Protein AF-A0A965DLX9-F1 (afdb_monomer_lite)

Foldseek 3Di:
DVVVVVVVVCVVCVVVVVVVVVVCVVDDDDPVGCPVVVVVVVVVVVV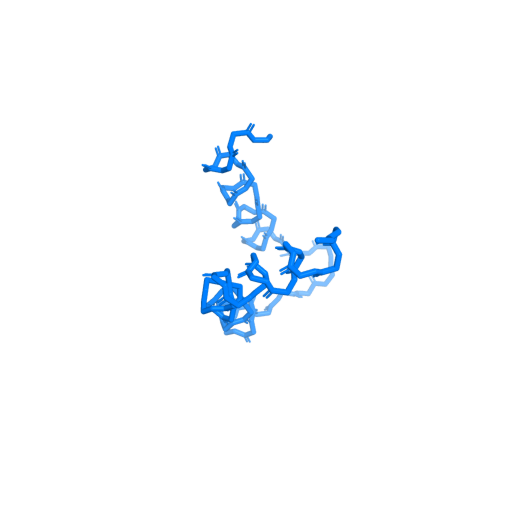VVD

pLDDT: mean 97.42, std 2.11, range [83.56, 98.44]

Secondary structure (DSSP, 8-state):
-HHHHHHHHHHHHHHHHHHHHHHHHHS---TT--HHHHHHHHHHHHHTT-

Radius of gyration: 14.02 Å; chains: 1; bounding box: 28×21×36 Å

Structure (mmCIF, N/CA/C/O backbone):
data_AF-A0A965DLX9-F1
#
_entry.id   AF-A0A965DLX9-F1
#
loop_
_atom_site.group_PDB
_atom_site.id
_atom_site.type_symbol
_atom_site.label_atom_id
_atom_site.label_alt_id
_atom_site.label_comp_id
_atom_site.label_asym_id
_atom_site.label_entity_id
_atom_site.label_seq_id
_atom_site.pdbx_PDB_ins_code
_atom_site.Cartn_x
_atom_site.Cartn_y
_atom_site.Cartn_z
_atom_site.occupancy
_atom_site.B_iso_or_equiv
_atom_site.auth_seq_id
_atom_site.auth_comp_id
_atom_site.auth_asym_id
_atom_site.auth_atom_id
_atom_site.pdbx_PDB_model_num
ATOM 1 N N . MET A 1 1 ? -12.850 0.510 24.792 1.00 83.56 1 MET A N 1
ATOM 2 C CA . MET A 1 1 ? -11.424 0.865 25.008 1.00 83.56 1 MET A CA 1
ATOM 3 C C . MET A 1 1 ? -10.758 1.173 23.667 1.00 83.56 1 MET A C 1
ATOM 5 O O . MET A 1 1 ? -11.138 0.579 22.666 1.00 83.56 1 MET A O 1
ATOM 9 N N . LEU A 1 2 ? -9.759 2.065 23.611 1.00 95.75 2 LEU A N 1
ATOM 10 C CA . LEU A 1 2 ? -9.057 2.415 22.357 1.00 95.75 2 LEU A CA 1
ATOM 11 C C . LEU A 1 2 ? -8.490 1.180 21.626 1.00 95.75 2 LEU A C 1
ATOM 13 O O . LEU A 1 2 ? -8.602 1.079 20.408 1.00 95.75 2 LEU A O 1
ATOM 17 N N . LYS A 1 3 ? -7.958 0.211 22.382 1.00 97.38 3 LYS A N 1
ATOM 18 C CA . LYS A 1 3 ? -7.430 -1.060 21.864 1.00 97.38 3 LYS A CA 1
ATOM 19 C C . LYS A 1 3 ? -8.453 -1.840 21.029 1.00 97.38 3 LYS A C 1
ATOM 21 O O . LYS A 1 3 ? -8.148 -2.241 19.914 1.00 97.38 3 LYS A O 1
ATOM 26 N N . GLU A 1 4 ? -9.670 -2.012 21.539 1.00 98.06 4 GLU A N 1
ATOM 27 C CA . GLU A 1 4 ? -10.731 -2.773 20.859 1.00 98.06 4 GLU A CA 1
ATOM 28 C C . GLU A 1 4 ? -11.122 -2.112 19.534 1.00 98.06 4 GLU A C 1
ATOM 30 O O . GLU A 1 4 ? -11.310 -2.794 18.530 1.00 98.06 4 GLU A O 1
ATOM 35 N N . LYS A 1 5 ? -11.170 -0.772 19.506 1.00 98.00 5 LYS A N 1
ATOM 36 C CA . LYS A 1 5 ? -11.436 -0.008 18.281 1.00 98.00 5 LYS A CA 1
ATOM 37 C C . LYS A 1 5 ? -10.334 -0.219 17.238 1.00 98.00 5 LYS A C 1
ATOM 39 O O . LYS A 1 5 ? -10.640 -0.398 16.064 1.00 98.00 5 LYS A O 1
ATOM 44 N N . ILE A 1 6 ? -9.067 -0.229 17.654 1.00 97.94 6 ILE A N 1
ATOM 45 C CA . ILE A 1 6 ? -7.932 -0.507 16.759 1.00 97.94 6 ILE A CA 1
ATOM 46 C C . ILE A 1 6 ? -8.017 -1.936 16.208 1.00 97.94 6 ILE A C 1
ATOM 48 O O . ILE A 1 6 ? -7.864 -2.132 15.005 1.00 97.94 6 ILE A O 1
ATOM 52 N N . GLU A 1 7 ? -8.303 -2.930 17.052 1.00 98.06 7 GLU A N 1
ATOM 53 C CA . GLU A 1 7 ? -8.443 -4.328 16.623 1.00 98.06 7 GLU A CA 1
ATOM 54 C C . GLU A 1 7 ? -9.603 -4.521 15.637 1.00 98.06 7 GLU A C 1
ATOM 56 O O . GLU A 1 7 ? -9.458 -5.241 14.648 1.00 98.06 7 GLU A O 1
ATOM 61 N N . GLN A 1 8 ? -10.740 -3.860 15.873 1.00 98.38 8 GLN A N 1
ATOM 62 C CA . GLN A 1 8 ? -11.885 -3.878 14.960 1.00 98.38 8 GLN A CA 1
ATOM 63 C C . GLN A 1 8 ? -11.535 -3.272 13.598 1.00 98.38 8 GLN A C 1
ATOM 65 O O . GLN A 1 8 ? -11.798 -3.893 12.569 1.00 98.38 8 GLN A O 1
ATOM 70 N N . LEU A 1 9 ? -10.905 -2.095 13.582 1.00 97.94 9 LEU A N 1
ATOM 71 C CA . LEU A 1 9 ? -10.502 -1.428 12.343 1.00 97.94 9 LEU A CA 1
ATOM 72 C C . LEU A 1 9 ? -9.435 -2.230 11.586 1.00 97.94 9 LEU A C 1
ATOM 74 O O . LEU A 1 9 ? -9.538 -2.392 10.375 1.00 97.94 9 LEU A O 1
ATOM 78 N N . SER A 1 10 ? -8.454 -2.798 12.290 1.00 97.88 10 SER A N 1
ATOM 79 C CA . SER A 1 10 ? -7.427 -3.658 11.690 1.00 97.88 10 SER A CA 1
ATOM 80 C C . SER A 1 10 ? -8.042 -4.861 10.967 1.00 97.88 10 SER A C 1
ATOM 82 O O . SER A 1 10 ? -7.717 -5.120 9.809 1.00 97.88 10 SER A O 1
ATOM 84 N N . LYS A 1 11 ? -9.006 -5.545 11.603 1.00 98.19 11 LYS A N 1
ATOM 85 C CA . LYS A 1 11 ? -9.752 -6.645 10.970 1.00 98.19 11 LYS A CA 1
ATOM 86 C C . LYS A 1 11 ? -10.553 -6.174 9.757 1.00 98.19 11 LYS A C 1
ATOM 88 O O . LYS A 1 11 ? -10.556 -6.862 8.743 1.00 98.19 11 LYS A O 1
ATOM 93 N N . ALA A 1 12 ? -11.201 -5.012 9.850 1.00 98.19 12 ALA A N 1
ATOM 94 C CA . ALA A 1 12 ? -12.006 -4.462 8.761 1.00 98.19 12 ALA A CA 1
ATOM 95 C C . ALA A 1 12 ? -11.168 -4.122 7.515 1.00 98.19 12 ALA A C 1
ATOM 97 O O . ALA A 1 12 ? -11.630 -4.329 6.397 1.00 98.19 12 ALA A O 1
ATOM 98 N N . TYR A 1 13 ? -9.933 -3.644 7.694 1.00 97.62 13 TYR A N 1
ATOM 99 C CA . TYR A 1 13 ? -9.064 -3.240 6.583 1.00 97.62 13 TYR A CA 1
ATOM 100 C C . TYR A 1 13 ? -8.091 -4.327 6.104 1.00 97.62 13 TYR A C 1
ATOM 102 O O . TYR A 1 13 ? -7.373 -4.113 5.125 1.00 97.62 13 TYR A O 1
ATOM 110 N N . PHE A 1 14 ? -8.049 -5.487 6.766 1.00 98.31 14 PHE A N 1
ATOM 111 C CA . PHE A 1 14 ? -7.052 -6.529 6.509 1.00 98.31 14 PHE A CA 1
ATOM 112 C C . PHE A 1 14 ? -7.010 -6.983 5.044 1.00 98.31 14 PHE A C 1
ATOM 114 O O . PHE A 1 14 ? -5.940 -6.980 4.436 1.00 98.31 14 PHE A O 1
ATOM 121 N N . GLU A 1 15 ? -8.156 -7.341 4.456 1.00 98.25 15 GLU A N 1
ATOM 122 C CA . GLU A 1 15 ? -8.195 -7.842 3.075 1.00 98.25 15 GLU A CA 1
ATOM 123 C C . GLU A 1 15 ? -7.792 -6.763 2.057 1.00 98.25 15 GLU A C 1
ATOM 125 O O . GLU A 1 15 ? -7.069 -7.056 1.101 1.00 98.25 15 GLU A O 1
ATOM 130 N N . SER A 1 16 ? -8.148 -5.497 2.304 1.00 96.50 16 SER A N 1
ATOM 131 C CA . SER A 1 16 ? -7.731 -4.368 1.463 1.00 96.50 16 SER A CA 1
ATOM 132 C C . SER A 1 16 ? -6.208 -4.220 1.439 1.00 96.50 16 SER A C 1
ATOM 134 O O . SER A 1 16 ? -5.599 -4.191 0.369 1.00 96.50 16 SER A O 1
ATOM 136 N N . TYR A 1 17 ? -5.558 -4.212 2.607 1.00 97.38 17 TYR A N 1
ATOM 137 C CA . TYR A 1 17 ? -4.098 -4.087 2.679 1.00 97.38 17 TYR A CA 1
ATOM 138 C C . TYR A 1 17 ? -3.362 -5.363 2.257 1.00 97.38 17 TYR A C 1
ATOM 140 O O . TYR A 1 17 ? -2.252 -5.301 1.724 1.00 97.38 17 TYR A O 1
ATOM 148 N N . ARG A 1 18 ? -3.985 -6.533 2.412 1.00 98.06 18 ARG A N 1
ATOM 149 C CA . ARG A 1 18 ? -3.477 -7.780 1.838 1.00 98.06 18 ARG A CA 1
ATOM 150 C C . ARG A 1 18 ? -3.453 -7.717 0.308 1.00 98.06 18 ARG A C 1
ATOM 152 O O . ARG A 1 18 ? -2.468 -8.164 -0.281 1.00 98.06 18 ARG A O 1
ATOM 159 N N . SER A 1 19 ? -4.488 -7.156 -0.320 1.00 97.44 19 SER A N 1
ATOM 160 C CA . SER A 1 19 ? -4.533 -6.921 -1.770 1.00 97.44 19 SER A CA 1
ATOM 161 C C . SER A 1 19 ? -3.431 -5.957 -2.221 1.00 97.44 19 SER A C 1
ATOM 163 O O . SER A 1 19 ? -2.668 -6.285 -3.129 1.00 97.44 19 SER A O 1
ATOM 165 N N . VAL A 1 20 ? -3.252 -4.836 -1.509 1.00 97.75 20 VAL A N 1
ATOM 166 C CA . VAL A 1 20 ? -2.143 -3.891 -1.738 1.00 97.75 20 VAL A CA 1
ATOM 167 C C . VAL A 1 20 ? -0.789 -4.607 -1.705 1.00 97.75 20 VAL A C 1
ATOM 169 O O . VAL A 1 20 ? 0.008 -4.482 -2.634 1.00 97.75 20 VAL A O 1
ATOM 172 N N . ARG A 1 21 ? -0.541 -5.435 -0.682 1.00 98.31 21 ARG A N 1
ATOM 173 C CA . ARG A 1 21 ? 0.691 -6.232 -0.581 1.00 98.31 21 ARG A CA 1
ATOM 174 C C . ARG A 1 21 ? 0.870 -7.172 -1.774 1.00 98.31 21 ARG A C 1
ATOM 176 O O . ARG A 1 21 ? 1.979 -7.289 -2.285 1.00 98.31 21 ARG A O 1
ATOM 183 N N . HIS A 1 22 ? -0.187 -7.862 -2.204 1.00 98.38 22 HIS A N 1
ATOM 184 C CA . HIS A 1 22 ? -0.121 -8.752 -3.364 1.00 98.38 22 HIS A CA 1
ATOM 185 C C . HIS A 1 22 ? 0.196 -7.993 -4.655 1.00 98.38 22 HIS A C 1
ATOM 187 O O . HIS A 1 22 ? 1.037 -8.459 -5.419 1.00 98.38 22 HIS A O 1
ATOM 193 N N . HIS A 1 23 ? -0.409 -6.820 -4.866 1.00 97.88 23 HIS A N 1
ATOM 194 C CA . HIS A 1 23 ? -0.117 -5.968 -6.017 1.00 97.88 23 HIS A CA 1
ATOM 195 C C . HIS A 1 23 ? 1.358 -5.552 -6.047 1.00 97.88 23 HIS A C 1
ATOM 197 O O . HIS A 1 23 ? 2.030 -5.776 -7.051 1.00 97.88 23 HIS A O 1
ATOM 203 N N . LEU A 1 24 ? 1.880 -5.024 -4.937 1.00 97.81 24 LEU A N 1
ATOM 204 C CA . LEU A 1 24 ? 3.278 -4.589 -4.850 1.00 97.81 24 LEU A CA 1
ATOM 205 C C . LEU A 1 24 ? 4.262 -5.756 -5.007 1.00 97.81 24 LEU A C 1
ATOM 207 O O . LEU A 1 24 ? 5.290 -5.622 -5.660 1.00 97.81 24 LEU A O 1
ATOM 211 N N . HIS A 1 25 ? 3.939 -6.926 -4.451 1.00 98.12 25 HIS A N 1
ATOM 212 C CA . HIS A 1 25 ? 4.783 -8.113 -4.591 1.00 98.12 25 HIS A CA 1
ATOM 213 C C . HIS A 1 25 ? 4.793 -8.678 -6.019 1.00 98.12 25 HIS A C 1
ATOM 215 O O . HIS A 1 25 ? 5.788 -9.263 -6.435 1.00 98.12 25 HIS A O 1
ATOM 221 N N . ALA A 1 26 ? 3.699 -8.515 -6.768 1.00 98.12 26 ALA A N 1
ATOM 222 C CA . ALA A 1 26 ? 3.614 -8.928 -8.167 1.00 98.12 26 ALA A CA 1
ATOM 223 C C . ALA A 1 26 ? 4.345 -7.969 -9.126 1.00 98.12 26 ALA A C 1
ATOM 225 O O . ALA A 1 26 ? 4.705 -8.384 -10.226 1.00 98.12 26 ALA A O 1
ATOM 226 N N . HIS A 1 27 ? 4.595 -6.722 -8.710 1.00 97.56 27 HIS A N 1
ATOM 227 C CA . HIS A 1 27 ? 5.226 -5.681 -9.529 1.00 97.56 27 HIS A CA 1
ATOM 228 C C . HIS A 1 27 ? 6.431 -5.041 -8.810 1.00 97.56 27 HIS A C 1
ATOM 230 O O . HIS A 1 27 ? 6.408 -3.842 -8.528 1.00 97.56 27 HIS A O 1
ATOM 236 N N . PRO A 1 28 ? 7.486 -5.810 -8.474 1.00 97.69 28 PRO A N 1
ATOM 237 C CA . PRO A 1 28 ? 8.661 -5.250 -7.820 1.00 97.69 28 PRO A CA 1
ATOM 238 C C . PRO A 1 28 ? 9.447 -4.355 -8.785 1.00 97.69 28 PRO A C 1
ATOM 240 O O . PRO A 1 28 ? 9.679 -4.711 -9.941 1.00 97.69 28 PRO A O 1
ATOM 243 N N . GLU A 1 29 ? 9.920 -3.216 -8.288 1.00 98.38 29 GLU A N 1
ATOM 244 C CA . GLU A 1 29 ? 10.769 -2.285 -9.032 1.00 98.38 29 GLU A CA 1
ATOM 245 C C . GLU A 1 29 ? 12.125 -2.111 -8.336 1.00 98.38 29 GLU A C 1
ATOM 247 O O . GLU A 1 29 ? 12.267 -2.304 -7.127 1.00 98.38 29 GLU A O 1
ATOM 252 N N . LEU A 1 30 ? 13.152 -1.787 -9.124 1.00 97.81 30 LEU A N 1
ATOM 253 C CA . LEU A 1 30 ? 14.490 -1.492 -8.612 1.00 97.81 30 LEU A CA 1
ATOM 254 C C . LEU A 1 30 ? 14.523 -0.096 -7.999 1.00 97.81 30 LEU A C 1
ATOM 256 O O . LEU A 1 30 ? 13.815 0.790 -8.467 1.00 97.81 30 LEU A O 1
ATOM 260 N N . SER A 1 31 ? 15.434 0.114 -7.050 1.00 97.38 31 SER A N 1
ATOM 261 C CA . SER A 1 31 ? 15.710 1.441 -6.502 1.00 97.38 31 SER A CA 1
ATOM 262 C C . SER A 1 31 ? 16.026 2.457 -7.603 1.00 97.38 31 SER A C 1
ATOM 264 O O . SER A 1 31 ? 16.763 2.153 -8.549 1.00 97.38 31 SER A O 1
ATOM 266 N N . TYR A 1 32 ? 15.493 3.669 -7.442 1.00 96.94 32 TYR A N 1
ATOM 267 C CA . TYR A 1 32 ? 15.521 4.767 -8.413 1.00 96.94 32 TYR A CA 1
ATOM 268 C C . TYR A 1 32 ? 14.730 4.500 -9.705 1.00 96.94 32 TYR A C 1
ATOM 270 O O . TYR A 1 32 ? 14.876 5.241 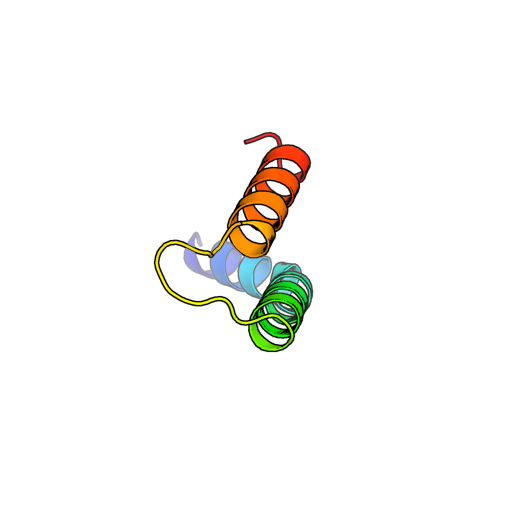-10.680 1.00 96.94 32 TYR A O 1
ATOM 278 N N . LYS A 1 33 ? 13.909 3.443 -9.739 1.00 97.69 33 LYS A N 1
ATOM 279 C CA . LYS A 1 33 ? 13.045 3.076 -10.875 1.00 97.69 33 LYS A CA 1
ATOM 280 C C . LYS A 1 33 ? 11.626 2.695 -10.445 1.00 97.69 33 LYS A C 1
ATOM 282 O O . LYS A 1 33 ? 10.876 2.164 -11.257 1.00 97.69 33 LYS A O 1
ATOM 287 N N . GLU A 1 34 ? 11.250 2.982 -9.202 1.00 98.00 34 GLU A N 1
ATOM 288 C CA . GLU A 1 34 ? 9.942 2.713 -8.596 1.00 98.00 34 GLU A CA 1
ATOM 289 C C . GLU A 1 34 ? 8.804 3.628 -9.097 1.00 98.00 34 GLU A C 1
ATOM 291 O O . GLU A 1 34 ? 8.023 4.174 -8.311 1.00 98.00 34 GLU A O 1
ATOM 296 N N . PHE A 1 35 ? 8.715 3.845 -10.413 1.00 98.19 35 PHE A N 1
ATOM 297 C CA . PHE A 1 35 ? 7.741 4.758 -11.013 1.00 98.19 35 PHE A CA 1
ATOM 298 C C . PHE A 1 35 ? 6.309 4.240 -10.851 1.00 98.19 35 PHE A C 1
ATOM 300 O O . PHE A 1 35 ? 5.439 4.993 -10.416 1.00 98.19 35 PHE A O 1
ATOM 307 N N . ASN A 1 36 ? 6.062 2.957 -11.133 1.00 98.19 36 ASN A N 1
ATOM 308 C CA . ASN A 1 36 ? 4.717 2.386 -11.033 1.00 98.19 36 ASN A CA 1
ATOM 309 C C . ASN A 1 36 ? 4.277 2.246 -9.573 1.00 98.19 36 ASN A C 1
ATOM 311 O O . ASN A 1 36 ? 3.133 2.547 -9.240 1.00 98.19 36 ASN A O 1
ATOM 315 N N . THR A 1 37 ? 5.199 1.865 -8.691 1.00 98.19 37 THR A N 1
ATOM 316 C CA . THR A 1 37 ? 4.990 1.802 -7.241 1.00 98.19 37 THR A CA 1
ATOM 317 C C . THR A 1 37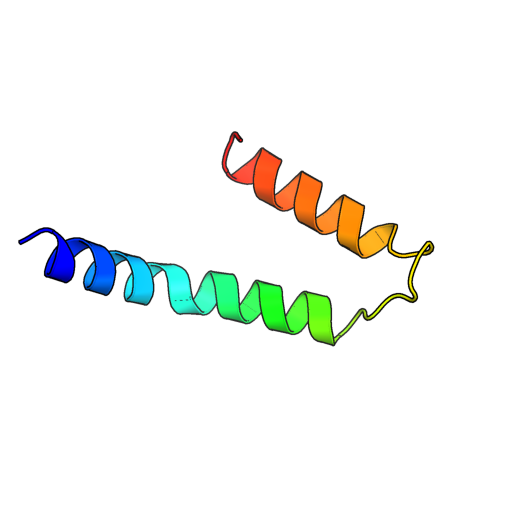 ? 4.617 3.178 -6.699 1.00 98.19 37 THR A C 1
ATOM 319 O O . THR A 1 37 ? 3.636 3.315 -5.968 1.00 98.19 37 THR A O 1
ATOM 322 N N . SER A 1 38 ? 5.349 4.220 -7.107 1.00 98.12 38 SER A N 1
ATOM 323 C CA . SER A 1 38 ? 5.058 5.604 -6.726 1.00 98.12 38 SER A CA 1
ATOM 324 C C . SER A 1 38 ? 3.689 6.057 -7.229 1.00 98.12 38 SER A C 1
ATOM 326 O O . SER A 1 38 ? 2.938 6.680 -6.478 1.00 98.12 38 SER A O 1
ATOM 328 N N . THR A 1 39 ? 3.331 5.754 -8.480 1.00 98.44 39 THR A N 1
ATOM 329 C CA . THR A 1 39 ? 2.007 6.074 -9.036 1.00 98.44 39 THR A CA 1
ATOM 330 C C . THR A 1 39 ? 0.889 5.357 -8.282 1.00 98.44 39 THR A C 1
ATOM 332 O O . THR A 1 39 ? -0.100 5.992 -7.920 1.00 98.44 39 THR A O 1
ATOM 335 N N . PHE A 1 40 ? 1.060 4.067 -7.991 1.00 98.25 40 PHE A N 1
ATOM 336 C CA . PHE A 1 40 ? 0.086 3.269 -7.253 1.00 98.25 40 PHE A CA 1
ATOM 337 C C . PHE A 1 40 ? -0.163 3.824 -5.842 1.00 98.25 40 PHE A C 1
ATOM 339 O O . PHE A 1 40 ? -1.311 3.978 -5.430 1.00 98.25 40 PHE A O 1
ATOM 346 N N . ILE A 1 41 ? 0.899 4.188 -5.112 1.00 97.44 41 ILE A N 1
ATOM 347 C CA . ILE A 1 41 ? 0.778 4.776 -3.769 1.00 97.44 41 ILE A CA 1
ATOM 348 C C . ILE A 1 41 ? 0.052 6.124 -3.826 1.00 97.44 41 ILE A C 1
ATOM 350 O O . ILE A 1 41 ? -0.848 6.360 -3.025 1.00 97.44 41 ILE A O 1
ATOM 354 N N . GLN A 1 42 ? 0.408 6.995 -4.775 1.00 98.25 42 GLN A N 1
ATOM 355 C CA . GLN A 1 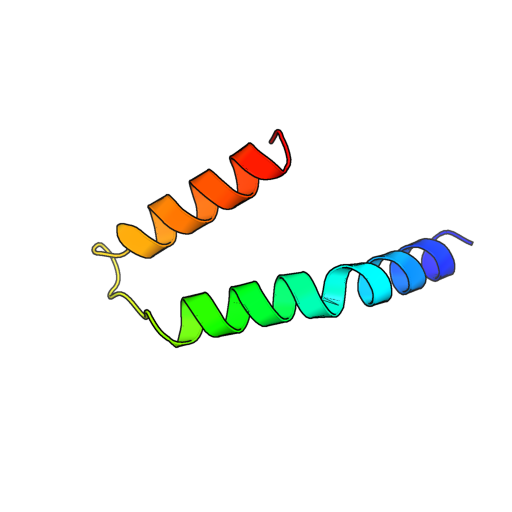42 ? -0.249 8.296 -4.936 1.00 98.25 42 GLN A CA 1
ATOM 356 C C . GLN A 1 42 ? -1.747 8.146 -5.215 1.00 98.25 42 GLN A C 1
ATOM 358 O O . GLN A 1 42 ? -2.553 8.842 -4.608 1.00 98.25 42 GLN A O 1
ATOM 363 N N . GLN A 1 43 ? -2.132 7.215 -6.092 1.00 98.19 43 GLN A N 1
ATOM 364 C CA . GLN A 1 43 ? -3.542 6.914 -6.352 1.00 98.19 43 GLN A CA 1
ATOM 365 C C . GLN A 1 43 ? -4.253 6.426 -5.087 1.00 98.19 43 GLN A C 1
ATOM 367 O O . GLN A 1 43 ? -5.306 6.951 -4.745 1.00 98.19 43 GLN A O 1
ATOM 372 N N . HIS A 1 44 ? -3.641 5.49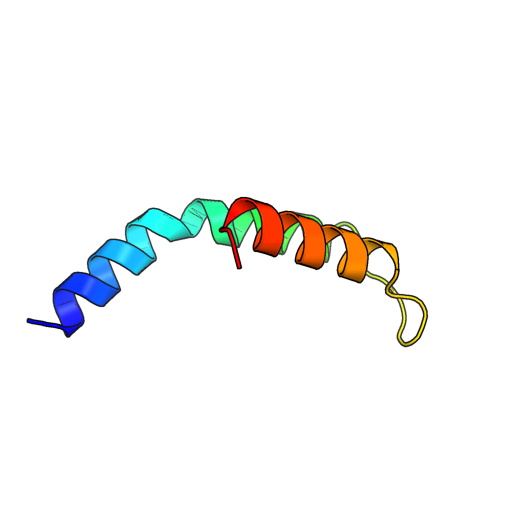8 -4.345 1.00 96.94 44 HIS A N 1
ATOM 373 C CA . HIS A 1 44 ? -4.219 4.990 -3.103 1.00 96.94 44 HIS A CA 1
ATOM 374 C C . HIS A 1 44 ? -4.436 6.092 -2.053 1.00 96.94 44 HIS A C 1
ATOM 376 O O . HIS A 1 44 ? -5.467 6.103 -1.386 1.00 96.94 44 HIS A O 1
ATOM 382 N N . LEU A 1 45 ? -3.494 7.030 -1.908 1.00 97.50 45 LEU A N 1
ATOM 383 C CA . LEU A 1 45 ? -3.636 8.169 -0.993 1.00 97.50 45 LEU A CA 1
ATOM 384 C C . LEU A 1 45 ? -4.730 9.141 -1.452 1.00 97.50 45 LEU A C 1
ATOM 386 O O . LEU A 1 45 ? -5.567 9.531 -0.638 1.00 97.50 45 LEU A O 1
ATOM 390 N N . ASN A 1 46 ? -4.795 9.437 -2.753 1.00 98.06 46 ASN A N 1
ATOM 391 C CA . ASN A 1 46 ? -5.861 10.260 -3.325 1.00 98.06 46 ASN A CA 1
ATOM 392 C C . ASN A 1 46 ? -7.250 9.649 -3.070 1.00 98.06 46 ASN A C 1
ATOM 394 O O . ASN A 1 46 ? -8.167 10.367 -2.679 1.00 98.06 46 ASN A O 1
ATOM 398 N N . ASP A 1 47 ? -7.404 8.330 -3.224 1.00 96.62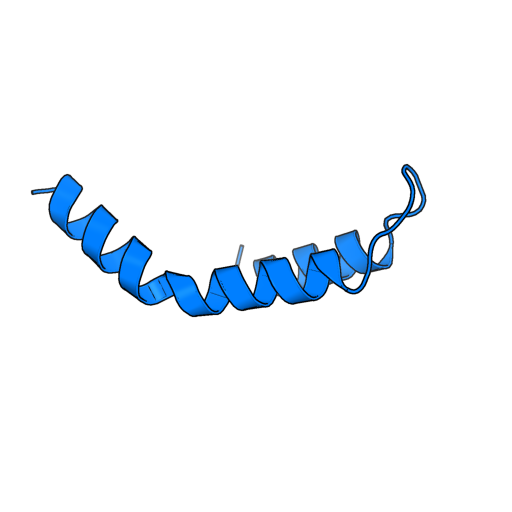 47 ASP A N 1
ATOM 399 C CA . ASP A 1 47 ? -8.665 7.622 -2.950 1.00 96.62 47 ASP A CA 1
ATOM 400 C C . ASP A 1 47 ? -9.071 7.714 -1.467 1.00 96.62 47 ASP A C 1
ATOM 402 O O . ASP A 1 47 ? -10.258 7.741 -1.128 1.00 96.62 47 ASP A O 1
ATOM 406 N N . LEU A 1 48 ? -8.085 7.797 -0.569 1.00 95.94 48 LEU A N 1
ATOM 407 C CA . LEU A 1 48 ? -8.287 8.040 0.860 1.00 95.94 48 LEU A CA 1
ATOM 408 C C . LEU A 1 48 ? -8.526 9.522 1.194 1.00 95.94 48 LEU A C 1
ATOM 410 O O . LEU A 1 48 ? -8.832 9.828 2.347 1.00 95.94 48 LEU A O 1
ATOM 414 N N . ASN A 1 49 ? -8.465 10.416 0.204 1.00 97.31 49 ASN A N 1
ATOM 415 C CA . ASN A 1 49 ? -8.530 11.872 0.350 1.00 97.31 49 ASN A CA 1
ATOM 416 C C . ASN A 1 49 ? -7.412 12.431 1.250 1.00 97.31 49 ASN A C 1
ATOM 418 O O . ASN A 1 49 ? -7.672 13.270 2.119 1.00 97.31 49 ASN A O 1
ATOM 422 N N . ILE A 1 50 ? -6.187 11.933 1.060 1.00 94.62 50 ILE A N 1
ATOM 423 C CA . ILE A 1 50 ? -4.965 12.349 1.768 1.00 94.62 50 ILE A CA 1
ATOM 424 C C . ILE A 1 50 ? -4.010 13.044 0.802 1.00 94.62 50 ILE A C 1
ATOM 426 O O . ILE A 1 50 ? -3.852 12.534 -0.328 1.00 94.62 50 ILE A O 1
#

Sequence (50 aa):
MLKEKIEQLSKAYFESYRSVRHHLHAHPELSYKEFNTSTFIQQHLNDLNI